Protein AF-X1QNE9-F1 (afdb_monomer)

Radius of gyration: 16.69 Å; Cα contacts (8 Å, |Δi|>4): 115; chains: 1; bounding box: 37×21×45 Å

Mean predicted aligned error: 5.14 Å

pLDDT: mean 88.01, std 9.75, range [55.5, 98.56]

Nearest PDB structures (foldseek):
  2dt8-assembly1_A  TM=8.975E-01  e=2.395E-06  Thermus thermophilus HB8
  7scl-assembly1_A  TM=9.033E-01  e=9.294E-04  Staphylococcus aureus
  6dj6-assembly2_B  TM=8.656E-01  e=9.917E-04  Streptococcus pneumoniae
  7sg3-assembly1_A  TM=7.485E-01  e=4.003E-04  Staphylococcus aureus
  6mh9-assembly1_A  TM=7.349E-01  e=7.653E-04  Staphylococcus aureus

InterPro domains:
  IPR003797 DegV [PF02645] (2-91)
  IPR003797 DegV [PS51482] (1-92)
  IPR043168 DegV, C-terminal domain [G3DSA:3.30.1180.10] (36-92)
  IPR050270 DegV domain-containing [PTHR33434] (2-91)

Foldseek 3Di:
DDDDVLVVVLVVQLVVCVVVVHDPVVSVVVSVVCNVVRKDKDKAQDCVVCVVVVQQAQVVVVVPDPDRWIFIWIDDPSGIDGPDTHDDPVVD

Sequence (92 aa):
LSVSMGLGLITLLAARLAKAGESLPKIVEEVRQSIPHTHLWGYFDTLKYVFRGGRLGKAKALLGSVLPVKAILTMRDGELHPAGLVRTRAKG

Secondary structure (DSSP, 8-state):
---THHHHHHHHHHHHHHHTT--HHHHHHHHHHHGGG---EEEES-SHHHHHHTTTGGGGGGGG--S--EEEEEEETTEEEEEEEESSGGG-

Structure (mmCIF, N/CA/C/O backbone):
data_AF-X1QNE9-F1
#
_entry.id   AF-X1QNE9-F1
#
loop_
_atom_site.group_PDB
_atom_site.id
_atom_site.type_symbol
_atom_site.label_atom_id
_atom_site.label_alt_id
_atom_site.label_comp_id
_atom_site.label_asym_id
_atom_site.label_entity_id
_atom_site.label_seq_id
_atom_site.pdbx_PDB_ins_code
_atom_site.Cartn_x
_atom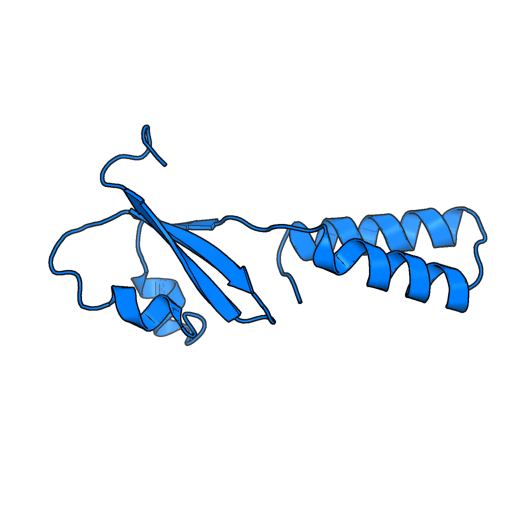_site.Cartn_y
_atom_site.Cartn_z
_atom_site.occupancy
_atom_site.B_iso_or_equiv
_atom_site.auth_seq_id
_atom_site.auth_comp_id
_atom_site.auth_asym_id
_atom_site.auth_atom_id
_atom_site.pdbx_PDB_model_num
ATOM 1 N N . LEU A 1 1 ? -0.047 -6.575 4.921 1.00 74.12 1 LEU A N 1
ATOM 2 C CA . LEU A 1 1 ? 0.344 -5.145 5.028 1.00 74.12 1 LEU A CA 1
ATOM 3 C C . LEU A 1 1 ? 0.247 -4.501 3.650 1.00 74.12 1 LEU A C 1
ATOM 5 O O . LEU A 1 1 ? 0.612 -5.166 2.686 1.00 74.12 1 LEU A O 1
ATOM 9 N N . SER A 1 2 ? -0.281 -3.271 3.560 1.00 86.00 2 SER A N 1
ATOM 10 C CA . SER A 1 2 ? -0.466 -2.537 2.296 1.00 86.00 2 SER A CA 1
ATOM 11 C C . SER A 1 2 ? 0.129 -1.115 2.338 1.00 86.00 2 SER A C 1
ATOM 13 O O . SER A 1 2 ? 0.590 -0.680 3.388 1.00 86.00 2 SER A O 1
ATOM 15 N N . VAL A 1 3 ? 0.142 -0.393 1.211 1.00 92.00 3 VAL A N 1
ATOM 16 C CA . VAL A 1 3 ? 0.737 0.946 1.023 1.00 92.00 3 VAL A CA 1
ATOM 17 C C . VAL A 1 3 ? -0.134 1.797 0.098 1.00 92.00 3 VAL A C 1
ATOM 19 O O . VAL A 1 3 ? -1.039 1.281 -0.562 1.00 92.00 3 VAL A O 1
ATOM 22 N N . SER A 1 4 ? 0.161 3.100 0.015 1.00 93.12 4 SER A N 1
ATOM 23 C CA . SER A 1 4 ? -0.586 4.055 -0.815 1.00 93.12 4 SER A CA 1
ATOM 24 C C . SER A 1 4 ? -2.091 3.979 -0.508 1.00 93.12 4 SER A C 1
ATOM 26 O O . SER A 1 4 ? -2.477 3.941 0.661 1.00 93.12 4 SER A O 1
ATOM 28 N N . MET A 1 5 ? -2.947 3.920 -1.526 1.00 93.88 5 MET A N 1
ATOM 29 C CA . MET A 1 5 ? -4.396 3.859 -1.349 1.00 93.88 5 MET A CA 1
ATOM 30 C C . MET A 1 5 ? -4.880 2.583 -0.664 1.00 93.88 5 MET A C 1
ATOM 32 O O . MET A 1 5 ? -5.890 2.644 0.021 1.00 93.88 5 MET A O 1
ATOM 36 N N . GLY A 1 6 ? -4.160 1.460 -0.752 1.00 93.19 6 GLY A N 1
ATOM 37 C CA . GLY A 1 6 ? -4.531 0.262 0.007 1.00 93.19 6 GLY A CA 1
ATOM 38 C C . GLY A 1 6 ? -4.500 0.518 1.518 1.00 93.19 6 GLY A C 1
ATOM 39 O O . GLY A 1 6 ? -5.440 0.184 2.229 1.00 93.19 6 GLY A O 1
ATOM 40 N N . LEU A 1 7 ? -3.459 1.201 2.002 1.00 94.25 7 LEU A N 1
ATOM 41 C CA . LEU A 1 7 ? -3.406 1.653 3.394 1.00 94.25 7 LEU A CA 1
ATOM 42 C C . LEU A 1 7 ? -4.430 2.766 3.663 1.00 94.25 7 LEU A C 1
ATOM 44 O O . LEU A 1 7 ? -5.125 2.730 4.672 1.00 94.25 7 LEU A O 1
ATOM 48 N N . GLY A 1 8 ? -4.558 3.726 2.743 1.00 96.12 8 GLY A N 1
ATOM 49 C CA . GLY A 1 8 ? -5.492 4.846 2.872 1.00 96.12 8 GLY A CA 1
ATOM 50 C C . GLY A 1 8 ? -6.950 4.412 3.044 1.00 96.12 8 GLY A C 1
ATOM 51 O O . GLY A 1 8 ? -7.645 4.961 3.892 1.00 96.12 8 GLY A O 1
ATOM 52 N N . LEU A 1 9 ? -7.410 3.402 2.301 1.00 95.31 9 LEU A N 1
ATOM 53 C CA . LEU A 1 9 ? -8.770 2.863 2.414 1.00 95.31 9 LEU A CA 1
ATOM 54 C C . LEU A 1 9 ? -9.040 2.272 3.802 1.00 95.31 9 LEU A C 1
ATOM 56 O O . LEU A 1 9 ? -10.083 2.549 4.392 1.00 95.31 9 LEU A O 1
ATOM 60 N N . ILE A 1 10 ? -8.078 1.528 4.350 1.00 96.06 10 ILE A N 1
ATOM 61 C CA . ILE A 1 10 ? -8.166 0.954 5.698 1.00 96.06 10 ILE A CA 1
ATOM 62 C C . ILE A 1 10 ? -8.181 2.066 6.756 1.00 96.06 10 ILE A C 1
ATOM 64 O O . ILE A 1 10 ? -8.981 2.035 7.690 1.00 96.06 10 ILE A O 1
ATOM 68 N N . THR A 1 11 ? -7.350 3.096 6.588 1.00 97.00 11 THR A N 1
ATOM 69 C CA . THR A 1 11 ? -7.343 4.263 7.480 1.00 97.00 11 THR A CA 1
ATOM 70 C C . THR A 1 11 ? -8.670 5.024 7.430 1.00 97.00 11 THR A C 1
ATOM 72 O O . THR A 1 11 ? -9.191 5.426 8.469 1.00 97.00 11 THR A O 1
ATOM 75 N N . LEU A 1 12 ? -9.253 5.202 6.241 1.00 98.00 12 LEU A N 1
ATOM 76 C CA . LEU A 1 12 ? -10.557 5.851 6.072 1.00 98.00 12 LEU A CA 1
ATOM 77 C C . LEU A 1 12 ? -11.686 5.046 6.723 1.00 98.00 12 LEU A C 1
ATOM 79 O O . LEU A 1 12 ? -12.577 5.644 7.324 1.00 98.00 12 LEU A O 1
ATOM 83 N N . LEU A 1 13 ? -11.648 3.715 6.636 1.00 97.50 13 LEU A N 1
ATOM 84 C CA . LEU A 1 13 ? -12.578 2.839 7.349 1.00 97.50 13 LEU A CA 1
ATOM 85 C C . LEU A 1 13 ? -12.485 3.061 8.864 1.00 97.50 13 LEU A C 1
ATOM 87 O O . LEU A 1 13 ? -13.497 3.354 9.499 1.00 97.50 13 LEU A O 1
ATOM 91 N N . ALA A 1 14 ? -11.274 3.011 9.425 1.00 98.12 14 ALA A N 1
ATOM 92 C CA . ALA A 1 14 ? -11.054 3.233 10.853 1.00 98.12 14 ALA A CA 1
ATOM 93 C C . ALA A 1 14 ? -11.572 4.608 11.308 1.00 98.12 14 ALA A C 1
ATOM 95 O O . ALA A 1 14 ? -12.276 4.712 12.311 1.00 98.12 14 ALA A O 1
ATOM 96 N N . ALA A 1 15 ? -11.285 5.660 10.533 1.00 98.44 15 ALA A N 1
ATOM 97 C CA . ALA A 1 15 ? -11.748 7.015 10.819 1.00 98.44 15 ALA A CA 1
ATOM 98 C C . ALA A 1 15 ? -13.281 7.135 10.785 1.00 98.44 15 ALA A C 1
ATOM 100 O O . ALA A 1 15 ? -13.863 7.8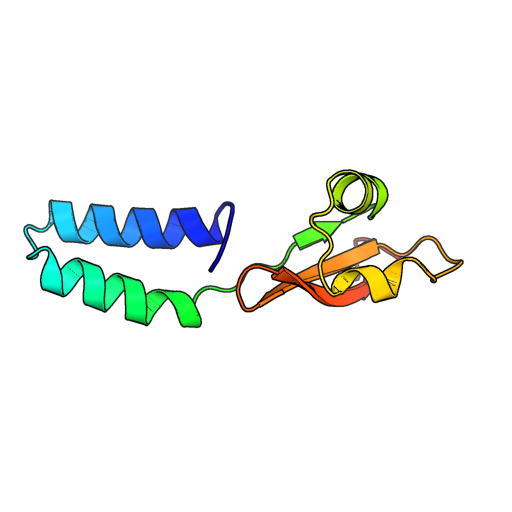38 11.611 1.00 98.44 15 ALA A O 1
ATOM 101 N N . ARG A 1 16 ? -13.952 6.441 9.856 1.00 98.50 16 ARG A N 1
ATOM 102 C CA . ARG A 1 16 ? -15.422 6.417 9.775 1.00 98.50 16 ARG A CA 1
ATOM 103 C C . ARG A 1 16 ? -16.048 5.737 10.989 1.00 98.50 16 ARG A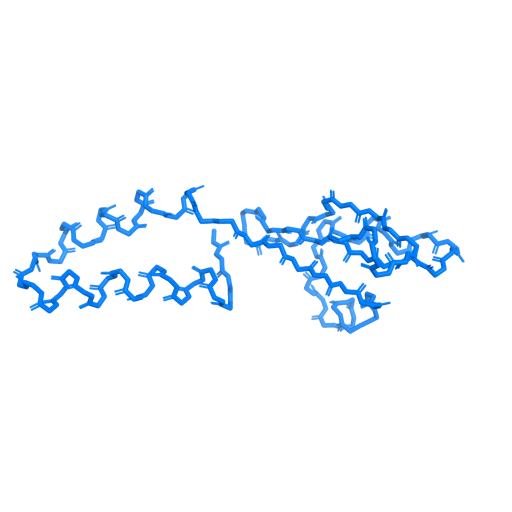 C 1
ATOM 105 O O . ARG A 1 16 ? -16.991 6.289 11.546 1.00 98.50 16 ARG A O 1
ATOM 112 N N . LEU A 1 17 ? -15.511 4.597 11.417 1.00 98.38 17 LEU A N 1
ATOM 113 C CA . LEU A 1 17 ? -15.999 3.876 12.599 1.00 98.38 17 LEU A CA 1
ATOM 114 C C . LEU A 1 17 ? -15.765 4.680 13.883 1.00 98.38 17 LEU A C 1
ATOM 116 O O . LEU A 1 17 ? -16.672 4.813 14.701 1.00 98.38 17 LEU A O 1
ATOM 120 N N . ALA A 1 18 ? -14.591 5.302 14.018 1.00 98.44 18 ALA A N 1
ATOM 121 C CA . ALA A 1 18 ? -14.298 6.204 15.129 1.00 98.44 18 ALA A CA 1
ATOM 122 C C . ALA A 1 18 ? -15.278 7.386 15.172 1.00 98.44 18 ALA A C 1
ATOM 124 O O . ALA A 1 18 ? -15.817 7.711 16.227 1.00 98.44 18 ALA A O 1
ATOM 125 N N . LYS A 1 19 ? -15.571 7.998 14.015 1.00 98.56 19 LYS A N 1
ATOM 126 C CA . LYS A 1 19 ? -16.560 9.082 13.910 1.00 98.56 19 LYS A CA 1
ATOM 127 C C . LYS A 1 19 ? -17.981 8.620 14.263 1.00 98.56 19 LYS A C 1
ATOM 129 O O . LYS A 1 19 ? -18.761 9.425 14.759 1.00 98.56 19 LYS A O 1
ATOM 134 N N . ALA A 1 20 ? -18.309 7.353 14.021 1.00 98.19 20 ALA A N 1
ATOM 135 C CA . ALA A 1 20 ? -19.584 6.748 14.401 1.00 98.19 20 ALA A CA 1
ATOM 136 C C . ALA A 1 20 ? -19.674 6.380 15.898 1.00 98.19 20 ALA A C 1
ATOM 138 O O . ALA A 1 20 ? -20.721 5.919 16.341 1.00 98.19 20 ALA A O 1
ATOM 139 N N . GLY A 1 21 ? -18.610 6.599 16.681 1.00 98.31 21 GLY A N 1
ATOM 140 C CA . GLY A 1 21 ? -18.586 6.318 18.119 1.00 98.31 21 GLY A CA 1
ATOM 141 C C . GLY A 1 21 ? -18.297 4.858 18.470 1.00 98.31 21 GLY A C 1
ATOM 142 O O . GLY A 1 21 ? -18.548 4.443 19.599 1.00 98.31 21 GLY A O 1
ATOM 143 N N . GLU A 1 22 ? -17.778 4.071 17.525 1.00 98.31 22 GLU A N 1
ATOM 144 C CA . GLU A 1 22 ? -17.423 2.675 17.778 1.00 98.31 22 GLU A CA 1
ATOM 145 C C . GLU A 1 22 ? -16.246 2.549 18.754 1.00 98.31 22 GLU A C 1
ATOM 147 O O . GLU A 1 22 ? -15.352 3.397 18.817 1.00 98.31 22 GLU A O 1
ATOM 152 N N . SER A 1 23 ? -16.224 1.454 19.516 1.00 98.44 23 SER A N 1
ATOM 153 C CA . SER A 1 23 ? -15.157 1.202 20.484 1.00 98.44 23 SER A CA 1
ATOM 154 C C . SER A 1 23 ? -13.841 0.829 19.795 1.00 98.44 23 SER A C 1
ATOM 156 O O . SER A 1 23 ? -13.824 0.154 18.764 1.00 98.44 23 SER A O 1
ATOM 158 N N . LEU A 1 24 ? -12.709 1.207 20.401 1.00 98.06 24 LEU A N 1
ATOM 159 C CA . LEU A 1 24 ? -11.381 0.889 19.866 1.00 98.06 24 LEU A CA 1
ATOM 160 C C . LEU A 1 24 ? -11.187 -0.614 19.561 1.00 98.06 24 LEU A C 1
ATOM 162 O O . LEU A 1 24 ? -10.704 -0.913 18.468 1.00 98.06 24 LEU A O 1
ATOM 166 N N . PRO A 1 25 ? -11.582 -1.568 20.434 1.00 98.50 25 PRO A N 1
ATOM 167 C CA . PRO A 1 25 ? -11.459 -2.993 20.121 1.00 98.50 25 PRO A CA 1
ATOM 168 C C . PRO A 1 25 ? -12.224 -3.400 18.859 1.00 98.50 25 PRO A C 1
ATOM 170 O O . PRO A 1 25 ? -11.697 -4.153 18.043 1.00 98.50 25 PRO A O 1
ATOM 173 N N . LYS A 1 26 ? -13.432 -2.858 18.659 1.00 98.12 26 LYS A N 1
ATOM 174 C CA . LYS A 1 26 ? -14.254 -3.151 17.481 1.00 98.12 26 LYS A CA 1
ATOM 175 C C . LYS A 1 26 ? -13.660 -2.551 16.209 1.00 98.12 26 LYS A C 1
ATOM 177 O O . LYS A 1 26 ? -13.626 -3.220 15.184 1.00 98.12 26 LYS A O 1
ATOM 182 N N . ILE A 1 27 ? -13.123 -1.332 16.285 1.00 98.50 27 ILE A N 1
ATOM 183 C CA . ILE A 1 27 ? -12.419 -0.701 15.158 1.00 98.50 27 ILE A CA 1
ATOM 184 C C . ILE A 1 27 ? -11.199 -1.533 14.751 1.00 98.50 27 ILE A C 1
ATOM 186 O O . ILE A 1 27 ? -10.981 -1.762 13.564 1.00 98.50 27 ILE A O 1
ATOM 190 N N . VAL A 1 28 ? -10.401 -1.989 15.722 1.00 98.19 28 VAL A N 1
ATOM 191 C CA . VAL A 1 28 ? -9.214 -2.818 15.458 1.00 98.19 28 VAL A CA 1
ATOM 192 C C . VAL A 1 28 ? -9.603 -4.133 14.791 1.00 98.19 28 VAL A C 1
ATOM 194 O O . VAL A 1 28 ? -8.932 -4.544 13.844 1.00 98.19 28 VAL A O 1
ATOM 197 N N . GLU A 1 29 ? -10.668 -4.774 15.263 1.00 98.12 29 GLU A N 1
ATOM 198 C CA . GLU A 1 29 ? -11.167 -6.015 14.676 1.00 98.12 29 GLU A CA 1
ATOM 199 C C . GLU A 1 29 ? -11.617 -5.809 13.225 1.0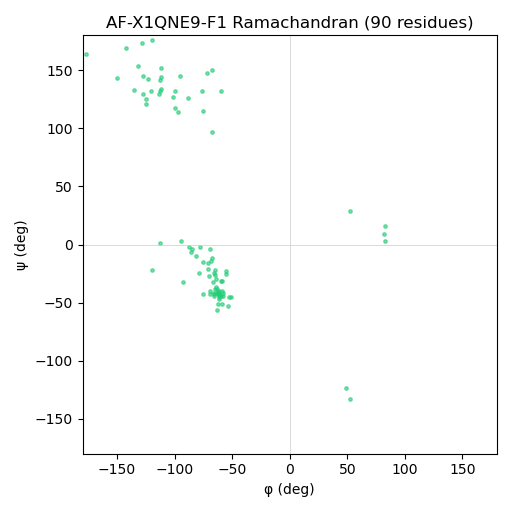0 98.12 29 GLU A C 1
ATOM 201 O O . GLU A 1 29 ? -11.115 -6.480 12.326 1.00 98.12 29 GLU A O 1
ATOM 206 N N . GLU A 1 30 ? -12.455 -4.804 12.965 1.00 97.69 30 GLU A N 1
ATOM 207 C CA . GLU A 1 30 ? -12.965 -4.501 11.621 1.00 97.69 30 GLU A CA 1
ATOM 208 C C . GLU A 1 30 ? -11.834 -4.151 10.637 1.00 97.69 30 GLU A C 1
ATOM 210 O O . GLU A 1 30 ? -11.799 -4.599 9.487 1.00 97.69 30 GLU A O 1
ATOM 215 N N . VAL A 1 31 ? -10.840 -3.391 11.107 1.00 97.25 31 VAL A N 1
ATOM 216 C CA . VAL A 1 31 ? -9.628 -3.086 10.340 1.00 97.25 31 VAL A CA 1
ATOM 217 C C . VAL A 1 31 ? -8.862 -4.362 10.001 1.00 97.25 31 VAL A C 1
ATOM 219 O O . VAL A 1 31 ? -8.461 -4.538 8.849 1.00 97.25 31 VAL A O 1
ATOM 222 N N . ARG A 1 32 ? -8.657 -5.265 10.968 1.00 96.12 32 ARG A N 1
ATOM 223 C CA . ARG A 1 32 ? -7.941 -6.533 10.745 1.00 96.12 32 ARG A CA 1
ATOM 224 C C . ARG A 1 32 ? -8.663 -7.424 9.744 1.00 96.12 32 ARG A C 1
ATOM 226 O O . ARG A 1 32 ? -8.001 -7.983 8.872 1.00 96.12 32 ARG A O 1
ATOM 233 N N . GLN A 1 33 ? -9.987 -7.494 9.828 1.00 96.38 33 GLN A N 1
ATOM 234 C CA . GLN A 1 33 ? -10.822 -8.239 8.887 1.00 96.38 33 GLN A CA 1
ATOM 235 C C . GLN A 1 33 ? -10.796 -7.631 7.478 1.00 96.38 33 GLN A C 1
ATOM 237 O O . GLN A 1 33 ? -10.816 -8.360 6.494 1.00 96.38 33 GLN A O 1
ATOM 242 N N . SER A 1 34 ? -10.650 -6.310 7.355 1.00 94.81 34 SER A N 1
ATOM 243 C CA . SER A 1 34 ? -10.619 -5.617 6.058 1.00 94.81 34 SER A CA 1
ATOM 244 C C . SER A 1 34 ? -9.276 -5.707 5.316 1.00 94.81 34 SER A C 1
ATOM 246 O O . SER A 1 34 ? -9.231 -5.596 4.087 1.00 94.81 34 SER A O 1
ATOM 248 N N . ILE A 1 35 ? -8.165 -5.924 6.030 1.00 93.12 35 ILE A N 1
ATOM 249 C CA . ILE A 1 35 ? -6.822 -6.060 5.435 1.00 93.12 35 ILE A CA 1
ATOM 250 C C . ILE A 1 35 ? -6.754 -7.136 4.330 1.00 93.12 35 ILE A C 1
ATOM 252 O O . ILE A 1 35 ? -6.278 -6.797 3.243 1.00 93.12 35 ILE A O 1
ATOM 256 N N . PRO A 1 36 ? -7.184 -8.400 4.537 1.00 92.44 36 PRO A N 1
ATOM 257 C CA . PRO A 1 36 ? -7.077 -9.448 3.514 1.00 92.44 36 PRO A CA 1
ATOM 258 C C . PRO A 1 36 ? -7.926 -9.182 2.263 1.00 92.44 36 PRO A C 1
ATOM 260 O O . PRO A 1 36 ? -7.599 -9.691 1.193 1.00 92.44 36 PRO A O 1
ATOM 263 N N . HIS A 1 37 ? -8.969 -8.357 2.374 1.00 91.38 37 HIS A N 1
ATOM 264 C CA . HIS A 1 37 ? -9.840 -7.967 1.260 1.00 91.38 37 HIS A CA 1
ATOM 265 C C . HIS A 1 37 ? -9.329 -6.744 0.484 1.00 91.38 37 HIS A C 1
ATOM 267 O O . HIS A 1 37 ? -9.931 -6.327 -0.505 1.00 91.38 37 HIS A O 1
ATOM 273 N N . THR A 1 38 ? -8.208 -6.157 0.909 1.00 91.75 38 THR A N 1
ATOM 274 C CA . THR A 1 38 ? -7.613 -4.992 0.254 1.00 91.75 38 THR A CA 1
ATOM 275 C C . THR A 1 38 ? -6.495 -5.417 -0.692 1.00 91.75 38 THR A C 1
ATOM 277 O O . THR A 1 38 ? -5.428 -5.860 -0.262 1.00 91.75 38 THR A O 1
ATOM 280 N N . HIS A 1 39 ? -6.695 -5.209 -1.993 1.00 90.19 39 HIS A N 1
ATOM 281 C CA . HIS A 1 39 ? -5.711 -5.555 -3.020 1.00 90.19 39 HIS A CA 1
ATOM 282 C C . HIS A 1 39 ? -5.112 -4.312 -3.679 1.00 90.19 39 HIS A C 1
ATOM 284 O O . HIS A 1 39 ? -5.825 -3.396 -4.082 1.00 90.19 39 HIS A O 1
ATOM 290 N N . LEU A 1 40 ? -3.784 -4.303 -3.822 1.00 92.00 40 LEU A N 1
ATOM 291 C CA . LEU A 1 40 ? -3.050 -3.278 -4.561 1.00 92.00 40 LEU A CA 1
ATOM 292 C C . LEU A 1 40 ? -2.433 -3.892 -5.815 1.00 92.00 40 LEU A C 1
ATOM 294 O O . LEU A 1 40 ? -1.752 -4.917 -5.745 1.00 92.00 40 LEU A O 1
ATOM 298 N N . TRP A 1 41 ? -2.632 -3.210 -6.935 1.00 92.69 41 TRP A N 1
ATOM 299 C CA . TRP A 1 41 ? -1.998 -3.507 -8.210 1.00 92.69 41 TRP A CA 1
ATOM 300 C C . TRP A 1 41 ? -1.294 -2.242 -8.686 1.00 92.69 41 TRP A C 1
ATOM 302 O O . TRP A 1 41 ? -1.906 -1.183 -8.806 1.00 92.69 41 TRP A O 1
ATOM 312 N N . GLY A 1 42 ? 0.015 -2.344 -8.884 1.00 91.38 42 GLY A N 1
ATOM 313 C CA . GLY A 1 42 ? 0.868 -1.257 -9.335 1.00 91.38 42 GLY A CA 1
ATOM 314 C C . GLY A 1 42 ? 1.417 -1.560 -10.717 1.00 91.38 42 GLY A C 1
ATOM 315 O O . GLY A 1 42 ? 1.988 -2.626 -10.943 1.00 91.38 42 GLY A O 1
ATOM 316 N N . TYR A 1 43 ? 1.268 -0.605 -11.624 1.00 91.50 43 TYR A N 1
ATOM 317 C CA . TYR A 1 43 ? 1.811 -0.677 -12.969 1.00 91.50 43 TYR A CA 1
ATOM 318 C C . TYR A 1 43 ? 3.080 0.165 -13.072 1.00 91.50 43 TYR A C 1
ATOM 320 O O . TYR A 1 43 ? 3.065 1.354 -12.749 1.00 91.50 43 TYR A O 1
ATOM 328 N N . PHE A 1 44 ? 4.170 -0.433 -13.544 1.00 88.44 44 PHE A N 1
ATOM 329 C CA . PHE A 1 44 ? 5.472 0.220 -13.615 1.00 88.44 44 PHE A CA 1
ATOM 330 C C . PHE A 1 44 ? 6.034 0.186 -15.033 1.00 88.44 44 PHE A C 1
ATOM 332 O O . PHE A 1 44 ? 6.233 -0.880 -15.617 1.00 88.44 44 PHE A O 1
ATOM 339 N N . ASP A 1 45 ? 6.381 1.365 -1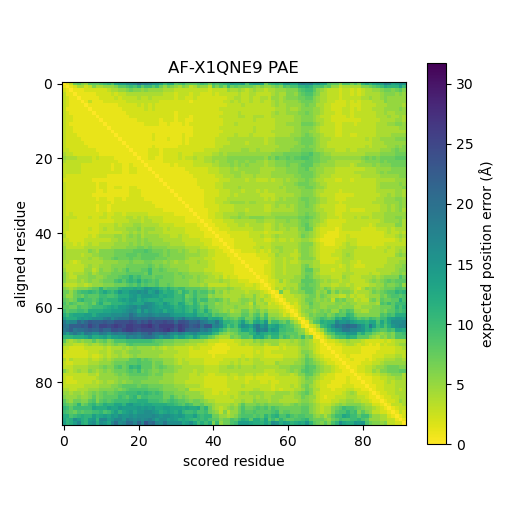5.551 1.00 86.44 45 ASP A N 1
ATOM 340 C CA . ASP A 1 45 ? 7.104 1.493 -16.820 1.00 86.44 45 ASP A CA 1
ATOM 341 C C . ASP A 1 45 ? 8.555 1.007 -16.719 1.00 86.44 45 ASP A C 1
ATOM 343 O O . ASP A 1 45 ? 9.139 0.578 -17.710 1.00 86.44 45 ASP A O 1
ATOM 347 N N . THR A 1 46 ? 9.145 1.077 -15.523 1.00 83.38 46 THR A N 1
ATOM 348 C CA . THR A 1 46 ? 10.487 0.569 -15.237 1.00 83.38 46 THR A CA 1
ATOM 349 C C . THR A 1 46 ? 10.608 0.123 -13.784 1.00 83.38 46 THR A C 1
ATOM 351 O O . THR A 1 46 ? 10.094 0.770 -12.871 1.00 83.38 46 THR A O 1
ATOM 354 N N . LEU A 1 47 ? 11.360 -0.955 -13.553 1.00 85.12 47 LEU A N 1
ATOM 355 C CA . LEU A 1 47 ? 11.692 -1.440 -12.211 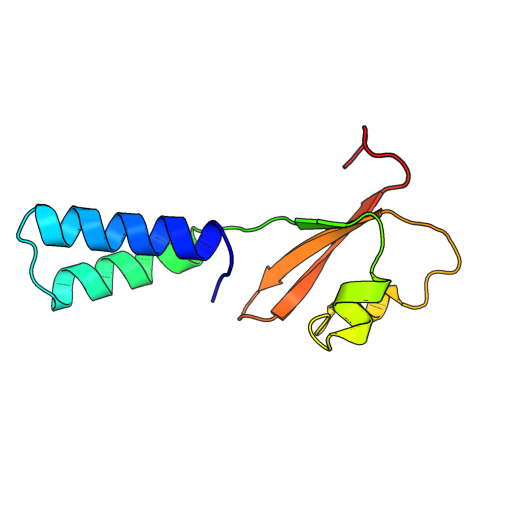1.00 85.12 47 LEU A CA 1
ATOM 356 C C . LEU A 1 47 ? 12.934 -0.764 -11.611 1.00 85.12 47 LEU A C 1
ATOM 358 O O . LEU A 1 47 ? 13.228 -0.972 -10.435 1.00 85.12 47 LEU A O 1
ATOM 362 N N . LYS A 1 48 ? 13.650 0.075 -12.378 1.00 84.62 48 LYS A N 1
ATOM 363 C CA . LYS A 1 48 ? 14.917 0.714 -11.971 1.00 84.62 48 LYS A CA 1
ATOM 364 C C . LYS A 1 48 ? 14.825 1.414 -10.614 1.00 84.62 48 LYS A C 1
ATOM 366 O O . LYS A 1 48 ? 15.725 1.270 -9.791 1.00 84.62 48 LYS A O 1
ATOM 371 N N . TYR A 1 49 ? 13.757 2.174 -10.375 1.00 86.75 49 TYR A N 1
ATOM 372 C CA . TYR A 1 49 ? 13.605 2.960 -9.147 1.00 86.75 49 TYR A CA 1
ATOM 373 C C . TYR A 1 49 ? 13.234 2.095 -7.943 1.00 86.75 49 TYR A C 1
ATOM 375 O O . TYR A 1 49 ? 13.830 2.237 -6.878 1.00 86.75 49 TYR A O 1
ATOM 383 N N . VAL A 1 50 ? 12.314 1.145 -8.125 1.00 84.94 50 VAL A N 1
ATOM 384 C CA . VAL A 1 50 ? 11.925 0.195 -7.071 1.00 84.94 50 VAL A CA 1
ATOM 385 C C . VAL A 1 50 ? 13.116 -0.697 -6.690 1.00 84.94 50 VAL A C 1
ATOM 387 O O . VAL A 1 50 ? 13.331 -0.971 -5.507 1.00 84.94 50 VAL A O 1
ATOM 390 N N . PHE A 1 51 ? 13.942 -1.075 -7.675 1.00 83.81 51 PHE A N 1
ATOM 391 C CA . PHE A 1 51 ? 15.201 -1.793 -7.476 1.00 83.81 51 PHE A CA 1
ATOM 392 C C . PHE A 1 51 ? 16.216 -0.978 -6.682 1.00 83.81 51 PHE A C 1
ATOM 394 O O . PHE A 1 51 ? 16.657 -1.432 -5.631 1.00 83.81 51 PHE A O 1
ATOM 401 N N . ARG A 1 52 ? 16.553 0.236 -7.145 1.00 86.12 52 ARG A N 1
ATOM 402 C CA . ARG A 1 52 ? 17.499 1.129 -6.452 1.00 86.12 52 ARG A CA 1
ATOM 403 C C . ARG A 1 52 ? 17.045 1.465 -5.039 1.00 86.12 52 ARG A C 1
ATOM 405 O O . ARG A 1 52 ? 17.871 1.661 -4.160 1.00 86.12 52 ARG A O 1
ATOM 412 N N . GLY A 1 53 ? 15.736 1.511 -4.821 1.00 87.69 53 GLY A N 1
ATOM 413 C CA . GLY A 1 53 ? 15.177 1.697 -3.498 1.00 87.69 53 GLY A CA 1
ATOM 414 C C . GLY A 1 53 ? 15.347 0.490 -2.571 1.00 87.69 53 GLY A C 1
ATOM 415 O O . GLY A 1 53 ? 15.225 0.664 -1.367 1.00 87.69 53 GLY A O 1
ATOM 416 N N . GLY A 1 54 ? 15.564 -0.718 -3.092 1.00 86.38 54 GLY A N 1
ATOM 417 C CA . GLY A 1 54 ? 15.591 -1.953 -2.302 1.00 86.38 54 GLY A CA 1
ATOM 418 C C . GLY A 1 54 ? 14.207 -2.538 -1.990 1.00 86.38 54 GLY A C 1
ATOM 419 O O . GLY A 1 54 ? 14.115 -3.498 -1.236 1.00 86.38 54 GLY A O 1
ATOM 420 N N . ARG A 1 55 ? 13.127 -2.009 -2.585 1.00 87.25 55 ARG A N 1
ATOM 421 C CA . ARG A 1 55 ? 11.734 -2.387 -2.262 1.00 87.25 55 ARG A CA 1
ATOM 422 C C . ARG A 1 55 ? 11.160 -3.473 -3.176 1.00 87.25 55 ARG A C 1
ATOM 424 O O . ARG A 1 55 ? 9.998 -3.828 -3.036 1.00 87.25 55 ARG A O 1
ATOM 431 N N . LEU A 1 56 ? 11.947 -4.013 -4.111 1.00 83.06 56 LEU A N 1
ATOM 432 C CA . LEU A 1 56 ? 11.451 -5.042 -5.033 1.00 83.06 56 LEU A CA 1
ATOM 433 C C . LEU A 1 56 ? 11.083 -6.360 -4.344 1.00 83.06 56 LEU A C 1
ATOM 435 O O . LEU A 1 56 ? 10.290 -7.098 -4.912 1.00 83.06 56 LEU A O 1
ATOM 439 N N . GLY A 1 57 ? 11.651 -6.678 -3.174 1.00 84.00 57 GLY A N 1
ATOM 440 C CA . GLY A 1 57 ? 11.397 -7.957 -2.500 1.00 84.00 57 GLY A CA 1
ATOM 441 C C . GLY A 1 57 ? 11.559 -9.143 -3.460 1.00 84.00 57 GLY A C 1
ATOM 442 O O . GLY A 1 57 ? 12.591 -9.279 -4.128 1.00 84.00 57 GLY A O 1
ATOM 443 N N . LYS A 1 58 ? 10.503 -9.948 -3.591 1.00 79.44 58 LYS A N 1
ATOM 444 C CA . LYS A 1 58 ? 10.433 -11.115 -4.488 1.00 79.44 58 LYS A CA 1
ATOM 445 C C . LYS A 1 58 ? 10.250 -10.761 -5.967 1.00 79.44 58 LYS A C 1
ATOM 447 O O . LYS A 1 58 ? 10.548 -11.583 -6.831 1.00 79.44 58 LYS A O 1
ATOM 452 N N . ALA A 1 59 ? 9.869 -9.529 -6.302 1.00 77.81 59 ALA A N 1
ATOM 453 C CA . ALA A 1 59 ? 9.850 -9.048 -7.685 1.00 77.81 59 ALA A CA 1
ATOM 454 C C . ALA A 1 59 ? 11.251 -8.860 -8.303 1.00 77.81 59 ALA A C 1
ATOM 456 O O . ALA A 1 59 ? 11.356 -8.601 -9.501 1.00 77.81 59 ALA A O 1
ATOM 457 N N . LYS A 1 60 ? 12.338 -9.067 -7.538 1.00 77.19 60 LYS A N 1
ATOM 458 C CA . LYS A 1 60 ? 13.713 -9.146 -8.072 1.00 77.19 60 LYS A CA 1
ATOM 459 C C . LYS A 1 60 ? 13.882 -10.208 -9.165 1.00 77.19 60 LYS A C 1
ATOM 461 O O . LYS A 1 60 ? 14.738 -10.024 -10.023 1.00 77.19 60 LYS A O 1
ATOM 466 N N . ALA A 1 61 ? 13.050 -11.255 -9.186 1.00 76.50 61 ALA A N 1
ATOM 467 C CA . ALA A 1 61 ? 13.048 -12.267 -10.248 1.00 76.50 61 ALA A CA 1
ATOM 468 C C . ALA A 1 61 ? 12.863 -11.671 -11.661 1.00 76.50 61 ALA A C 1
ATOM 470 O O . ALA A 1 61 ? 13.292 -12.262 -12.646 1.00 76.50 61 ALA A O 1
ATOM 471 N N . LEU A 1 62 ? 12.273 -10.475 -11.765 1.00 76.38 62 LEU A N 1
ATOM 472 C CA . LEU A 1 62 ? 12.052 -9.778 -13.032 1.00 76.38 62 LEU A CA 1
ATOM 473 C C . LEU A 1 62 ? 13.285 -9.011 -13.544 1.00 76.38 62 LEU A C 1
ATOM 475 O O . LEU A 1 62 ? 13.277 -8.550 -14.678 1.00 76.38 62 LEU A O 1
ATOM 479 N N . LEU A 1 63 ? 14.353 -8.864 -12.751 1.00 73.19 63 LEU A N 1
ATOM 480 C CA . LEU A 1 63 ? 15.551 -8.104 -13.149 1.00 73.19 63 LEU A CA 1
ATOM 481 C C . LEU A 1 63 ? 16.390 -8.798 -14.234 1.00 73.19 63 LEU A C 1
ATOM 483 O O . LEU A 1 63 ? 17.220 -8.145 -14.857 1.00 73.19 63 LEU A O 1
ATOM 487 N N . GLY A 1 64 ? 16.177 -10.097 -14.465 1.00 66.06 64 GLY A N 1
ATOM 488 C CA . GLY A 1 64 ? 16.869 -10.869 -15.502 1.00 66.06 64 GLY A CA 1
ATOM 489 C C . GLY A 1 64 ? 16.235 -10.781 -16.895 1.00 66.06 64 GLY A C 1
ATOM 490 O O . GLY A 1 64 ? 16.772 -11.354 -17.840 1.00 66.06 64 GLY A O 1
ATOM 491 N N . SER A 1 65 ? 15.092 -10.103 -17.058 1.00 63.44 65 SER A N 1
ATOM 492 C CA . SER A 1 65 ? 14.440 -10.011 -18.365 1.00 63.44 65 SER A CA 1
ATOM 493 C C . SER A 1 65 ? 15.177 -9.024 -19.276 1.00 63.44 65 SER A C 1
ATOM 495 O O . SER A 1 65 ? 15.178 -7.822 -19.026 1.00 63.44 65 SER A O 1
ATOM 497 N N . VAL A 1 66 ? 15.758 -9.535 -20.363 1.00 55.50 66 VAL A N 1
ATOM 498 C CA . VAL A 1 66 ? 16.518 -8.769 -21.373 1.00 55.50 66 VAL A CA 1
ATOM 499 C C . VAL A 1 66 ? 15.622 -7.818 -22.198 1.00 55.50 66 VAL A C 1
ATOM 501 O O . VAL A 1 66 ? 16.121 -6.914 -22.862 1.00 55.50 66 VAL A O 1
ATOM 504 N N . LEU A 1 67 ? 14.291 -7.976 -22.147 1.00 59.62 67 LEU A N 1
ATOM 505 C CA . LEU A 1 67 ? 13.338 -7.123 -22.870 1.00 59.62 67 LEU A CA 1
ATOM 506 C C . LEU A 1 67 ? 12.786 -5.967 -22.011 1.00 59.62 67 LEU A C 1
ATOM 508 O O . LEU A 1 67 ? 12.480 -6.179 -20.837 1.00 59.62 67 LEU A O 1
ATOM 512 N N . PRO A 1 68 ? 12.520 -4.783 -22.604 1.00 65.44 68 PRO A N 1
ATOM 513 C CA . PRO A 1 68 ? 11.748 -3.729 -21.956 1.00 65.44 68 PRO A CA 1
ATOM 514 C C . PRO A 1 68 ? 10.289 -4.182 -21.801 1.00 65.44 68 PRO A C 1
ATOM 516 O O . PRO A 1 68 ? 9.485 -4.106 -22.729 1.00 65.44 68 PRO A O 1
ATOM 519 N N . VAL A 1 69 ? 9.952 -4.690 -20.619 1.00 70.94 69 VAL A N 1
ATOM 520 C CA . VAL A 1 69 ? 8.593 -5.088 -20.237 1.00 70.94 69 VAL A CA 1
ATOM 521 C C . VAL A 1 69 ? 8.072 -4.172 -19.139 1.00 70.94 69 VAL A C 1
ATOM 523 O O . VAL A 1 69 ? 8.808 -3.764 -18.241 1.00 70.94 69 VAL A O 1
ATOM 526 N N . LYS A 1 70 ? 6.786 -3.838 -19.225 1.00 84.69 70 LYS A N 1
ATOM 527 C CA . LYS A 1 70 ? 6.071 -3.072 -18.210 1.00 84.69 70 LYS A CA 1
ATOM 528 C C . LYS A 1 70 ? 5.518 -4.064 -17.194 1.00 84.69 70 LYS A C 1
ATOM 530 O O . LYS A 1 70 ? 4.886 -5.059 -17.558 1.00 84.69 70 LYS A O 1
ATOM 535 N N . ALA A 1 71 ? 5.840 -3.837 -15.929 1.00 88.94 71 ALA A N 1
ATOM 536 C CA . ALA A 1 71 ? 5.600 -4.803 -14.870 1.00 88.94 71 ALA A CA 1
ATOM 537 C C . ALA A 1 71 ? 4.337 -4.444 -14.096 1.00 88.94 71 ALA A C 1
ATOM 539 O O . ALA A 1 71 ? 4.172 -3.305 -13.657 1.00 88.94 71 ALA A O 1
ATOM 540 N N . ILE A 1 72 ? 3.485 -5.441 -13.890 1.00 91.75 72 ILE A N 1
ATOM 541 C CA . ILE A 1 72 ? 2.366 -5.362 -12.964 1.00 91.75 72 ILE A CA 1
ATOM 542 C C . ILE A 1 72 ? 2.813 -6.062 -11.688 1.00 91.75 72 ILE A C 1
ATOM 544 O O . ILE A 1 72 ? 3.128 -7.257 -11.696 1.00 91.75 72 ILE A O 1
ATOM 548 N N . LEU A 1 73 ? 2.877 -5.307 -10.599 1.00 91.75 73 LEU A N 1
ATOM 549 C CA . LEU A 1 73 ? 3.251 -5.805 -9.285 1.00 91.75 73 LEU A CA 1
ATOM 550 C C . LEU A 1 73 ? 2.047 -5.753 -8.355 1.00 91.75 73 LEU A C 1
ATOM 552 O O . LEU A 1 73 ? 1.249 -4.819 -8.392 1.00 91.75 73 LEU A O 1
ATOM 556 N N . THR A 1 74 ? 1.953 -6.740 -7.480 1.00 93.12 74 THR A N 1
ATOM 557 C CA . THR A 1 74 ? 1.034 -6.731 -6.346 1.00 93.12 74 THR A CA 1
ATOM 558 C C . THR A 1 74 ? 1.829 -6.816 -5.053 1.00 93.12 74 THR A C 1
ATOM 560 O O . THR A 1 74 ? 3.052 -6.953 -5.074 1.00 93.12 74 THR A O 1
ATOM 563 N N . MET A 1 75 ? 1.148 -6.728 -3.920 1.00 91.06 75 MET A N 1
ATOM 564 C CA . MET A 1 75 ? 1.774 -6.836 -2.615 1.00 91.06 75 MET A CA 1
ATOM 565 C C . MET A 1 75 ? 1.177 -7.990 -1.836 1.00 91.06 75 MET A C 1
ATOM 567 O O . MET A 1 75 ? -0.041 -8.136 -1.752 1.00 91.06 75 MET A O 1
ATOM 571 N N . ARG A 1 76 ? 2.056 -8.805 -1.263 1.00 88.06 76 ARG A N 1
ATOM 572 C CA . ARG A 1 76 ? 1.703 -9.912 -0.376 1.00 88.06 76 ARG A CA 1
ATOM 573 C C . ARG A 1 76 ? 2.642 -9.856 0.810 1.00 88.06 76 ARG A C 1
ATOM 575 O O . ARG A 1 76 ? 3.829 -9.609 0.634 1.00 88.06 76 ARG A O 1
ATOM 582 N N . ASP A 1 77 ? 2.083 -9.969 2.008 1.00 85.19 77 ASP A N 1
ATOM 583 C CA . ASP A 1 77 ? 2.844 -9.958 3.263 1.00 85.19 77 ASP A CA 1
ATOM 584 C C . ASP A 1 77 ? 3.793 -8.754 3.428 1.00 85.19 77 ASP A C 1
ATOM 586 O O . ASP A 1 77 ? 4.804 -8.826 4.113 1.00 85.19 77 ASP A O 1
ATOM 590 N N . GLY A 1 78 ? 3.447 -7.611 2.820 1.00 85.19 78 GLY A N 1
ATOM 591 C CA . GLY A 1 78 ? 4.256 -6.387 2.871 1.00 85.19 78 GLY A CA 1
ATOM 592 C C . GLY A 1 78 ? 5.407 -6.321 1.860 1.00 85.19 78 GLY A C 1
ATOM 593 O O . GLY A 1 78 ? 6.134 -5.331 1.849 1.00 85.19 78 GLY A O 1
ATOM 594 N N . GLU A 1 79 ? 5.555 -7.312 0.979 1.00 89.06 79 GLU A N 1
ATOM 595 C CA . GLU A 1 79 ? 6.557 -7.325 -0.089 1.00 89.06 79 GLU A CA 1
ATOM 596 C C . GLU A 1 79 ? 5.924 -7.204 -1.477 1.00 89.06 79 GLU A C 1
ATOM 598 O O . GLU A 1 79 ? 4.795 -7.644 -1.707 1.00 89.06 79 GLU A O 1
ATOM 603 N N . LEU A 1 80 ? 6.669 -6.639 -2.434 1.00 89.50 80 LEU A N 1
ATOM 604 C CA . LEU A 1 80 ? 6.256 -6.621 -3.835 1.00 89.50 80 LEU A CA 1
ATOM 605 C C . LEU A 1 80 ? 6.463 -7.992 -4.491 1.00 89.50 80 LEU A C 1
ATOM 607 O O . LEU A 1 80 ? 7.536 -8.597 -4.421 1.00 89.50 80 LEU A O 1
ATOM 611 N N . HIS A 1 81 ? 5.428 -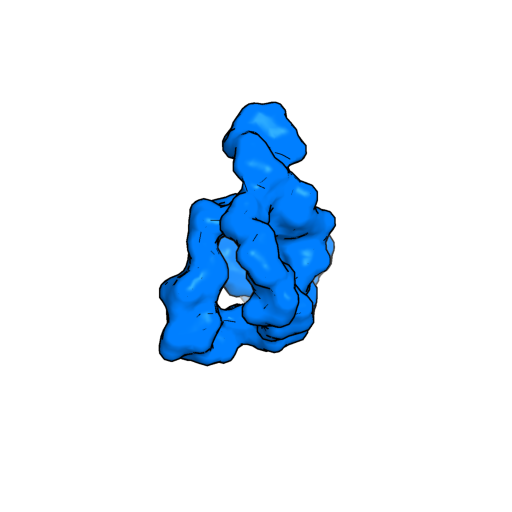8.440 -5.191 1.00 90.62 81 HIS A N 1
ATOM 612 C CA . HIS A 1 81 ? 5.376 -9.682 -5.946 1.00 90.62 81 HIS A CA 1
ATOM 613 C C . HIS A 1 81 ? 5.028 -9.410 -7.415 1.00 90.62 81 HIS A C 1
ATOM 615 O O . HIS A 1 81 ? 4.176 -8.560 -7.690 1.00 90.62 81 HIS A O 1
ATOM 621 N N . PRO A 1 82 ? 5.618 -10.152 -8.369 1.00 89.56 82 PRO A N 1
ATOM 622 C CA . PRO A 1 82 ? 5.158 -10.151 -9.753 1.00 89.56 82 PRO A CA 1
ATOM 623 C C . PRO A 1 82 ? 3.705 -10.621 -9.842 1.00 89.56 82 PRO A C 1
ATOM 625 O O . PRO A 1 82 ? 3.354 -11.655 -9.274 1.00 89.56 82 PRO A O 1
ATOM 628 N N . ALA A 1 83 ? 2.881 -9.877 -10.572 1.00 90.00 83 ALA A N 1
ATOM 629 C CA . ALA A 1 83 ? 1.507 -10.259 -10.887 1.00 90.00 83 ALA A CA 1
ATOM 630 C C . ALA A 1 83 ? 1.272 -10.392 -12.401 1.00 90.00 83 ALA A C 1
ATOM 632 O O . ALA A 1 83 ? 0.376 -11.116 -12.821 1.00 90.00 83 ALA A O 1
ATOM 633 N N . GLY A 1 84 ? 2.100 -9.746 -13.226 1.00 87.62 84 GLY A N 1
ATOM 634 C CA . GLY A 1 84 ? 2.060 -9.892 -14.676 1.00 87.62 84 GLY A CA 1
ATOM 635 C C . GLY A 1 84 ? 3.158 -9.101 -15.380 1.00 87.62 84 GLY A C 1
ATOM 636 O O . GLY A 1 84 ? 3.777 -8.204 -14.802 1.00 87.62 84 GLY A O 1
ATOM 637 N N . LEU A 1 85 ? 3.387 -9.435 -16.648 1.00 85.25 85 LEU A N 1
ATOM 638 C CA . LEU A 1 85 ? 4.286 -8.716 -17.547 1.00 85.25 85 LEU A CA 1
ATOM 639 C C . LEU A 1 85 ? 3.543 -8.378 -18.830 1.00 85.25 85 LEU A C 1
ATOM 641 O O . LEU A 1 85 ? 2.967 -9.260 -19.468 1.00 85.25 85 LEU A O 1
ATOM 645 N N . VAL A 1 86 ? 3.598 -7.114 -19.238 1.00 85.81 86 VAL A N 1
ATOM 646 C CA . VAL A 1 86 ? 2.970 -6.651 -20.478 1.00 85.81 86 VAL A CA 1
ATOM 647 C C . VAL A 1 86 ? 3.945 -5.817 -21.299 1.00 85.81 86 VAL A C 1
ATOM 649 O O . VAL A 1 86 ? 4.882 -5.212 -20.781 1.00 85.81 86 VAL A O 1
ATOM 652 N N . ARG A 1 87 ? 3.740 -5.786 -22.617 1.00 79.25 87 ARG A N 1
ATOM 653 C CA . ARG A 1 87 ? 4.595 -5.014 -23.539 1.00 79.25 87 ARG A CA 1
ATOM 654 C C . ARG A 1 87 ? 4.064 -3.606 -23.801 1.00 79.25 87 ARG A C 1
ATOM 656 O O . ARG A 1 87 ? 4.834 -2.675 -24.001 1.00 79.25 87 ARG A O 1
ATOM 663 N N . THR A 1 88 ? 2.745 -3.446 -23.790 1.00 80.81 88 THR A N 1
ATOM 664 C CA . THR A 1 88 ? 2.058 -2.198 -24.137 1.00 80.81 88 THR A CA 1
ATOM 665 C C . THR A 1 88 ? 1.099 -1.806 -23.031 1.00 80.81 88 THR A C 1
ATOM 667 O O . THR A 1 88 ? 0.433 -2.673 -22.472 1.00 80.81 88 THR A O 1
ATOM 670 N N . ARG A 1 89 ? 0.946 -0.501 -22.796 1.00 79.3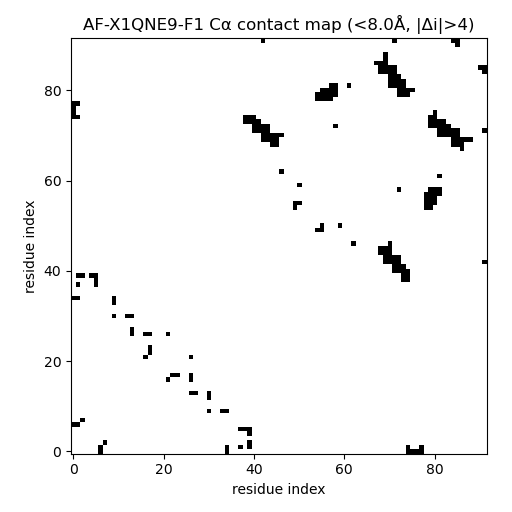1 89 ARG A N 1
ATOM 671 C CA . ARG A 1 89 ? 0.034 0.025 -21.771 1.00 79.31 89 ARG A CA 1
ATOM 672 C C . ARG A 1 89 ? -1.424 -0.373 -21.974 1.00 79.31 89 ARG A C 1
ATOM 674 O O . ARG A 1 89 ? -2.112 -0.591 -21.000 1.00 79.31 89 ARG A O 1
ATOM 681 N N . ALA A 1 90 ? -1.868 -0.541 -23.216 1.00 83.38 9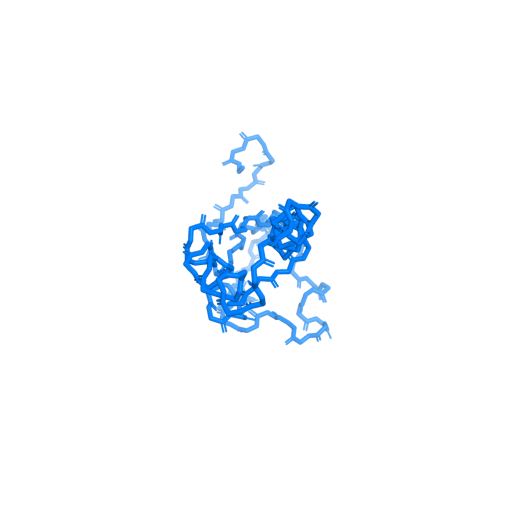0 ALA A N 1
ATOM 682 C CA . ALA A 1 90 ? -3.236 -0.967 -23.510 1.00 83.38 90 ALA A CA 1
ATOM 683 C C . ALA A 1 90 ? -3.563 -2.417 -23.091 1.00 83.38 90 ALA A C 1
ATOM 685 O O . ALA A 1 90 ? -4.718 -2.814 -23.162 1.00 83.38 90 ALA A O 1
ATOM 686 N N . LYS A 1 91 ? -2.556 -3.228 -22.730 1.00 74.38 91 LYS A N 1
ATOM 687 C CA . LYS A 1 91 ? -2.716 -4.658 -22.412 1.00 74.38 91 LYS A CA 1
ATOM 688 C C . LYS A 1 91 ? -2.456 -4.994 -20.940 1.00 74.38 91 LYS A C 1
ATOM 690 O O . LYS A 1 91 ? -2.475 -6.175 -20.607 1.00 74.38 91 LYS A O 1
ATOM 695 N N . GLY A 1 92 ? -2.140 -4.000 -20.110 1.00 64.31 92 GLY A N 1
ATOM 696 C CA . GLY A 1 92 ? -1.941 -4.158 -18.667 1.00 64.31 92 GLY A CA 1
ATOM 697 C C . GLY A 1 92 ? -2.941 -3.339 -17.891 1.00 64.31 92 GLY A C 1
ATOM 698 O O . GLY A 1 92 ? -3.240 -3.767 -16.761 1.00 64.31 92 GLY A O 1
#

Organism: NCBI:txid412755

Solvent-accessible surface area (backbone atoms only — not comparable to full-atom values): 5441 Å² total; per-residue (Å²): 95,71,57,72,65,46,37,48,53,50,51,52,50,44,53,52,40,52,74,72,68,53,52,69,73,58,43,53,49,53,47,59,67,46,52,85,77,53,79,52,80,45,82,33,83,59,63,65,63,44,50,77,69,67,59,29,59,68,33,53,75,62,74,76,57,92,62,92,51,31,38,31,33,28,62,55,87,64,32,30,31,73,70,49,78,28,81,48,82,94,74,105